Pro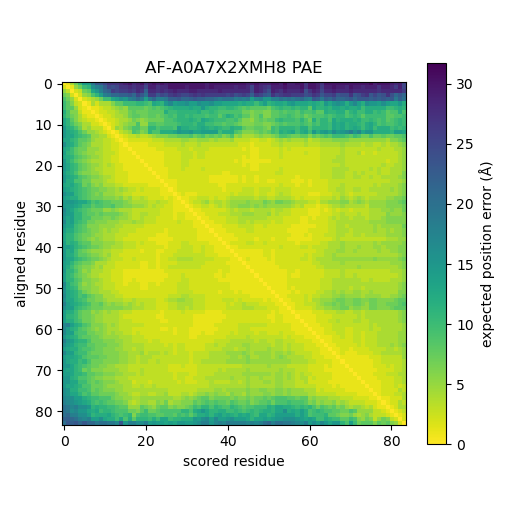tein AF-A0A7X2XMH8-F1 (afdb_monomer)

Nearest PDB structures (foldseek):
  7ubu-assembly1_A  TM=7.940E-01  e=6.448E-02  Zea mays
  4ft4-assembly2_A  TM=8.269E-01  e=1.472E-01  Zea mays

Foldseek 3Di:
DPPPPDDDDDDDPDDDDPCLQDVQQDDQPPHQDDQWAAGNDDRPDPNSVVVCVVPRTDGPSGHDPDDPVVVVLVVCADVPGHND

Radius of gyration: 17.74 Å; Cα contacts (8 Å, |Δi|>4): 68; chains: 1; bounding box: 48×37×36 Å

Organism: Streptococcus pneumoniae (NCBI:txid1313)

Secondary structure (DSSP, 8-state):
------PPPPPPS----HHHHHTTSPP-SSS---SEE--SSS--SHHHHHHTTT-SSEES-------HHHHHHHTTPPTTS---

Mean predicted aligned error: 5.91 Å

Solvent-accessible surface area (backbone atoms only — not comparable to full-atom values): 5645 Å² total; per-residue (Å²): 129,90,79,76,74,83,78,77,77,82,79,72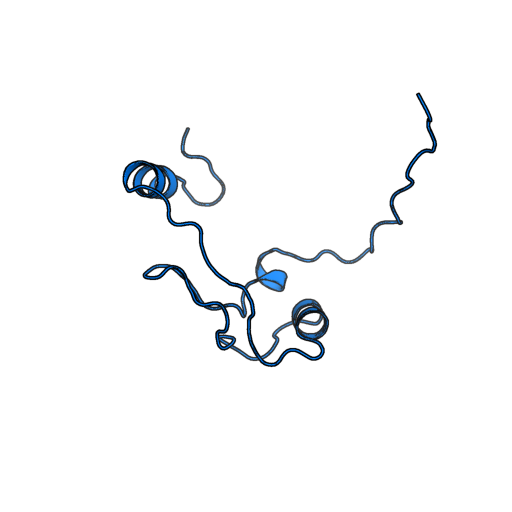,94,70,90,79,52,70,64,62,71,51,66,45,50,65,85,53,90,89,49,47,61,42,64,69,38,68,51,72,51,75,72,87,46,73,62,35,49,59,75,38,60,96,44,91,54,42,68,67,57,54,57,82,91,68,53,72,71,55,51,58,51,57,72,56,41,50,91,99,60,59,74,122

pLDDT: mean 91.76, std 9.2, range [48.53, 97.5]

Structure (mmCIF, N/CA/C/O backbone):
data_AF-A0A7X2XMH8-F1
#
_entry.id   AF-A0A7X2XMH8-F1
#
loop_
_atom_site.group_PDB
_atom_site.id
_atom_site.type_symbol
_atom_site.label_atom_id
_atom_site.label_alt_id
_atom_site.label_comp_id
_atom_site.label_asym_id
_atom_site.label_entity_id
_atom_site.label_seq_id
_atom_site.pdbx_PDB_ins_code
_atom_site.Cartn_x
_atom_site.Cartn_y
_atom_site.Cartn_z
_atom_site.occupancy
_atom_site.B_iso_or_equiv
_atom_site.auth_seq_id
_atom_site.auth_comp_id
_atom_site.auth_asym_id
_atom_site.auth_atom_id
_atom_site.pdbx_PDB_model_num
ATOM 1 N N . THR A 1 1 ? 36.545 -6.145 8.899 1.00 48.53 1 THR A N 1
ATOM 2 C CA . THR A 1 1 ? 35.147 -6.117 8.420 1.00 48.53 1 THR A CA 1
ATOM 3 C C . THR A 1 1 ? 35.151 -6.640 6.999 1.00 48.53 1 THR A C 1
ATOM 5 O O . THR A 1 1 ? 35.891 -6.102 6.189 1.00 48.53 1 THR A O 1
ATOM 8 N N . ARG A 1 2 ? 34.477 -7.765 6.717 1.00 51.72 2 ARG A N 1
ATOM 9 C CA . ARG A 1 2 ? 34.407 -8.328 5.355 1.00 51.72 2 ARG A CA 1
ATOM 10 C C . ARG A 1 2 ? 33.650 -7.338 4.466 1.00 51.72 2 ARG A C 1
ATOM 12 O O . ARG A 1 2 ? 32.439 -7.215 4.594 1.00 51.72 2 ARG A O 1
ATOM 19 N N . ASN A 1 3 ? 34.388 -6.607 3.633 1.00 62.19 3 ASN A N 1
ATOM 20 C CA . ASN A 1 3 ? 33.868 -5.842 2.501 1.00 62.19 3 ASN A CA 1
ATOM 21 C C . ASN A 1 3 ? 33.639 -6.810 1.336 1.00 62.19 3 ASN A C 1
ATOM 23 O O . ASN A 1 3 ? 34.251 -6.686 0.278 1.00 62.19 3 ASN A O 1
ATOM 27 N N . ASP A 1 4 ? 32.778 -7.798 1.543 1.00 68.19 4 ASP A N 1
ATOM 28 C CA . ASP A 1 4 ? 32.264 -8.604 0.446 1.00 68.19 4 ASP A CA 1
ATOM 29 C C . ASP A 1 4 ? 31.133 -7.747 -0.143 1.00 68.19 4 ASP A C 1
ATOM 31 O O . ASP A 1 4 ? 29.974 -7.875 0.246 1.00 68.19 4 ASP A O 1
ATOM 35 N N . GLY A 1 5 ? 31.518 -6.726 -0.919 1.00 77.75 5 GLY A N 1
ATOM 36 C CA . GLY A 1 5 ? 30.636 -5.661 -1.388 1.00 77.75 5 GLY A CA 1
ATOM 37 C C . GLY A 1 5 ? 29.430 -6.239 -2.115 1.00 77.75 5 GLY A C 1
ATOM 38 O O . GLY A 1 5 ? 29.573 -6.837 -3.176 1.00 77.75 5 GLY A O 1
ATOM 39 N N . PHE A 1 6 ? 28.247 -6.091 -1.524 1.00 84.56 6 PHE A N 1
ATOM 40 C CA . PHE A 1 6 ? 27.008 -6.449 -2.195 1.00 84.56 6 PHE A CA 1
ATOM 41 C C . PHE A 1 6 ? 26.764 -5.440 -3.318 1.00 84.56 6 PHE A C 1
ATOM 43 O O . PHE A 1 6 ? 26.494 -4.266 -3.055 1.00 84.56 6 PHE A O 1
ATOM 50 N N . GLU A 1 7 ? 26.884 -5.898 -4.560 1.00 87.00 7 GLU A N 1
ATOM 51 C CA . GLU A 1 7 ? 26.508 -5.119 -5.734 1.00 87.00 7 GLU A CA 1
ATOM 52 C C . GLU A 1 7 ? 25.022 -5.327 -6.021 1.00 87.00 7 GLU A C 1
ATOM 54 O O . GLU A 1 7 ? 24.547 -6.450 -6.206 1.00 87.00 7 GLU A O 1
ATOM 59 N N . TYR A 1 8 ? 24.277 -4.223 -6.031 1.00 87.31 8 TYR A N 1
ATOM 60 C CA . TYR A 1 8 ? 22.881 -4.233 -6.446 1.00 87.31 8 TYR A CA 1
ATOM 61 C C . TYR A 1 8 ? 22.789 -4.480 -7.959 1.00 87.31 8 TYR A C 1
ATOM 63 O O . TYR A 1 8 ? 23.666 -4.037 -8.703 1.00 87.31 8 TYR A O 1
ATOM 71 N N . PRO A 1 9 ? 21.725 -5.150 -8.433 1.00 90.75 9 PRO A N 1
ATOM 72 C CA . PRO A 1 9 ? 21.485 -5.290 -9.862 1.00 90.75 9 PRO A CA 1
ATOM 73 C C . PRO A 1 9 ? 21.270 -3.921 -10.516 1.00 90.75 9 PRO A C 1
ATOM 75 O O . PRO A 1 9 ? 20.823 -2.970 -9.868 1.00 90.75 9 PRO A O 1
ATOM 78 N N . GLU A 1 10 ? 21.536 -3.840 -11.820 1.00 90.69 10 GLU A N 1
ATOM 79 C CA . GLU A 1 10 ? 21.181 -2.655 -12.596 1.00 90.69 10 GLU A CA 1
ATOM 80 C C . GLU A 1 10 ? 19.676 -2.385 -12.514 1.00 90.69 10 GLU A C 1
ATOM 82 O O . GLU A 1 10 ? 18.844 -3.298 -12.556 1.00 90.69 10 GLU A O 1
ATOM 87 N N . ALA A 1 11 ? 19.330 -1.104 -12.386 1.00 87.25 11 ALA A N 1
ATOM 88 C CA . ALA A 1 11 ? 17.944 -0.684 -12.338 1.00 87.25 11 ALA A CA 1
ATOM 89 C C . ALA A 1 11 ? 17.241 -1.043 -13.651 1.00 87.25 11 ALA A C 1
ATOM 91 O O . ALA A 1 11 ? 17.738 -0.778 -14.747 1.00 87.25 11 ALA A O 1
ATOM 92 N N . LEU A 1 12 ? 16.042 -1.605 -13.533 1.00 81.75 12 LEU A N 1
ATOM 93 C CA . LEU A 1 12 ? 15.174 -1.795 -14.683 1.00 81.75 12 LEU A CA 1
ATOM 94 C C . LEU A 1 12 ? 14.780 -0.407 -15.212 1.00 81.75 12 LEU A C 1
ATOM 96 O O . LEU A 1 12 ? 14.307 0.432 -14.450 1.00 81.75 12 LEU A O 1
ATOM 100 N N . GLY A 1 13 ? 14.951 -0.157 -16.513 1.00 86.44 13 GLY A N 1
ATOM 101 C CA . GLY A 1 13 ? 14.645 1.138 -17.146 1.00 86.44 13 GLY A CA 1
ATOM 102 C C . GLY A 1 13 ? 13.154 1.512 -17.181 1.00 86.44 13 GLY A C 1
ATOM 103 O O . GLY A 1 13 ? 12.778 2.493 -17.817 1.00 86.44 13 GLY A O 1
ATOM 104 N N . THR A 1 14 ? 12.293 0.726 -16.535 1.00 88.38 14 THR A N 1
ATOM 105 C CA . THR A 1 14 ? 10.849 0.944 -16.454 1.00 88.38 14 THR A CA 1
ATOM 106 C C . THR A 1 14 ? 10.488 1.521 -15.091 1.00 88.38 14 THR A C 1
ATOM 108 O O . THR A 1 14 ? 10.817 0.945 -14.057 1.00 88.38 14 THR A O 1
ATOM 111 N N . ILE A 1 15 ? 9.764 2.638 -15.091 1.00 92.50 15 ILE A N 1
ATOM 112 C CA . ILE A 1 15 ? 9.249 3.267 -13.873 1.00 92.50 15 ILE A CA 1
ATOM 113 C C . ILE A 1 15 ? 7.880 2.665 -13.551 1.00 92.50 15 ILE A C 1
ATOM 115 O O . ILE A 1 15 ? 6.986 2.683 -14.395 1.00 92.50 15 ILE A O 1
ATOM 119 N N . ILE A 1 16 ? 7.713 2.164 -12.327 1.00 94.94 16 ILE A N 1
ATOM 120 C CA . ILE A 1 16 ? 6.427 1.712 -11.783 1.00 94.94 16 ILE A CA 1
ATOM 121 C C . ILE A 1 16 ? 5.972 2.721 -10.729 1.00 94.94 16 ILE A C 1
ATOM 123 O O . ILE A 1 16 ? 6.721 3.024 -9.801 1.00 94.94 16 ILE A O 1
ATOM 127 N N . THR A 1 17 ? 4.758 3.253 -10.873 1.00 96.19 17 THR A N 1
ATOM 128 C CA . THR A 1 17 ? 4.167 4.170 -9.887 1.00 96.19 17 THR A CA 1
ATOM 129 C C . THR A 1 17 ? 3.457 3.400 -8.775 1.00 96.19 17 THR A C 1
ATOM 131 O O . THR A 1 17 ? 3.094 2.234 -8.940 1.00 96.19 17 THR A O 1
ATOM 134 N N . THR A 1 18 ? 3.203 4.061 -7.644 1.00 95.88 18 THR A N 1
ATOM 135 C CA . THR A 1 18 ? 2.401 3.481 -6.557 1.00 95.88 18 THR A CA 1
ATOM 136 C C . THR A 1 18 ? 1.016 3.067 -7.045 1.00 95.88 18 THR A C 1
ATOM 138 O O . THR A 1 18 ? 0.578 1.963 -6.748 1.00 95.88 18 THR A O 1
ATOM 141 N N . GLU A 1 19 ? 0.359 3.902 -7.854 1.00 95.88 19 GLU A N 1
ATOM 142 C CA . GLU A 1 19 ? -0.939 3.583 -8.460 1.00 95.88 19 GLU A CA 1
ATOM 143 C C . GLU A 1 19 ? -0.871 2.277 -9.261 1.00 95.88 19 GLU A C 1
ATOM 145 O O . GLU A 1 19 ? -1.657 1.363 -9.020 1.00 95.88 19 GLU A O 1
ATOM 150 N N . MET A 1 20 ? 0.133 2.126 -10.131 1.00 97.00 20 MET A N 1
ATOM 151 C CA . MET A 1 20 ? 0.311 0.888 -10.890 1.00 97.00 20 MET A CA 1
ATOM 152 C C . MET A 1 20 ? 0.515 -0.333 -9.988 1.00 97.00 20 MET A C 1
ATOM 154 O O . MET A 1 20 ? 0.148 -1.436 -10.384 1.00 97.00 20 MET A O 1
ATOM 158 N N . ALA A 1 21 ? 1.095 -0.155 -8.801 1.00 96.06 21 ALA A N 1
ATOM 159 C CA . ALA A 1 21 ? 1.411 -1.248 -7.895 1.00 96.06 2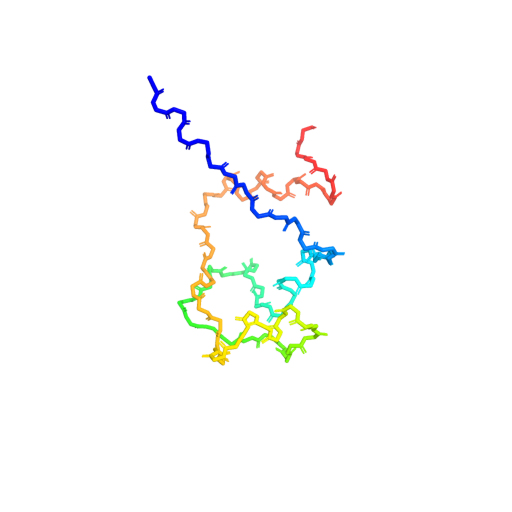1 ALA A CA 1
ATOM 160 C C . ALA A 1 21 ? 0.239 -1.699 -7.010 1.00 96.06 21 ALA A C 1
ATOM 162 O O . ALA A 1 21 ? 0.161 -2.890 -6.717 1.00 96.06 21 ALA A O 1
ATOM 163 N N . ILE A 1 22 ? -0.640 -0.786 -6.573 1.00 96.31 22 ILE A N 1
ATOM 164 C CA . ILE A 1 22 ? -1.625 -1.081 -5.510 1.00 96.31 22 ILE A CA 1
ATOM 165 C C . ILE A 1 22 ? -3.087 -0.787 -5.866 1.00 96.31 22 ILE A C 1
ATOM 167 O O . ILE A 1 22 ? -3.962 -1.076 -5.056 1.00 96.31 22 ILE A O 1
ATOM 171 N N . TYR A 1 23 ? -3.381 -0.214 -7.038 1.00 96.75 23 TYR A N 1
ATOM 172 C CA . TYR A 1 23 ? -4.739 0.250 -7.363 1.00 96.75 23 TYR A CA 1
ATOM 173 C C . TYR A 1 23 ? -5.803 -0.864 -7.413 1.00 96.75 23 TYR A C 1
ATOM 175 O O . TYR A 1 23 ? -6.966 -0.614 -7.113 1.00 96.75 23 TYR A O 1
ATOM 183 N N . ASP A 1 24 ? -5.437 -2.098 -7.768 1.00 96.81 24 ASP A N 1
ATOM 184 C CA . ASP A 1 24 ? -6.374 -3.226 -7.848 1.00 96.81 24 ASP A CA 1
ATOM 185 C C . ASP A 1 24 ? -6.596 -3.957 -6.507 1.00 96.81 24 ASP A C 1
ATOM 187 O O . ASP A 1 24 ? -7.340 -4.944 -6.459 1.00 96.81 24 ASP A O 1
ATOM 191 N N . LEU A 1 25 ? -6.000 -3.465 -5.414 1.00 96.81 25 LEU A N 1
ATOM 192 C CA . LEU A 1 25 ? -6.201 -3.976 -4.055 1.00 96.81 25 LEU A CA 1
ATOM 193 C C . LEU A 1 25 ? -7.454 -3.368 -3.390 1.00 96.81 25 LEU A C 1
ATOM 195 O O . LEU A 1 25 ? -7.809 -2.221 -3.668 1.00 96.81 25 LEU A O 1
ATOM 199 N N . PRO A 1 26 ? -8.124 -4.096 -2.478 1.00 96.00 26 PRO A N 1
ATOM 200 C CA . PRO A 1 26 ? -9.265 -3.565 -1.737 1.00 96.00 26 PRO A CA 1
ATOM 201 C C . PRO A 1 26 ? -8.869 -2.462 -0.752 1.00 96.00 26 PRO A C 1
ATOM 203 O O . PRO A 1 26 ? -7.797 -2.493 -0.140 1.00 96.00 26 PRO A O 1
ATOM 206 N N . THR A 1 27 ? -9.753 -1.474 -0.588 1.00 95.12 27 THR A N 1
ATOM 207 C CA . THR A 1 27 ? -9.557 -0.385 0.374 1.00 95.12 27 THR A CA 1
ATOM 208 C C . THR A 1 27 ? -9.881 -0.861 1.787 1.00 95.12 27 THR A C 1
ATOM 210 O O . THR A 1 27 ? -10.856 -1.571 2.009 1.00 95.12 27 THR A O 1
ATOM 213 N N . LEU A 1 28 ? -9.066 -0.449 2.759 1.00 95.06 28 LEU A N 1
ATOM 214 C CA . LEU A 1 28 ? -9.197 -0.840 4.169 1.00 95.06 28 LEU A CA 1
ATOM 215 C C . LEU A 1 28 ? -9.592 0.361 5.049 1.00 95.06 28 LEU A C 1
ATOM 217 O O . LEU A 1 28 ? -9.1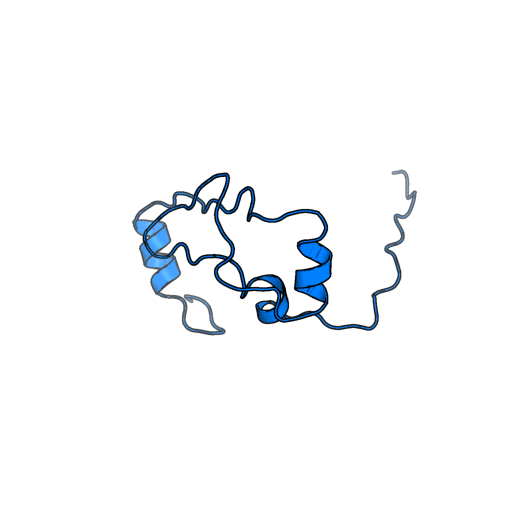23 0.520 6.168 1.00 95.06 28 LEU A O 1
ATOM 221 N N . GLU A 1 29 ? -10.426 1.270 4.535 1.00 90.38 29 GLU A N 1
ATOM 222 C CA . GLU A 1 29 ? -10.782 2.515 5.246 1.00 90.38 29 GLU A CA 1
ATOM 223 C C . GLU A 1 29 ? -11.598 2.272 6.525 1.00 90.38 29 GLU A C 1
ATOM 225 O O . GLU A 1 29 ? -11.547 3.066 7.463 1.00 90.38 29 GLU A O 1
ATOM 230 N N . LYS A 1 30 ? -12.385 1.190 6.552 1.00 89.62 30 LYS A N 1
ATOM 231 C CA . LYS A 1 30 ? -13.336 0.876 7.635 1.00 89.62 30 LYS A CA 1
ATOM 232 C C . LYS A 1 30 ? -13.040 -0.445 8.340 1.00 89.62 30 LYS A C 1
ATOM 234 O O . LYS A 1 30 ? -13.771 -0.828 9.249 1.00 89.62 30 LYS A O 1
ATOM 239 N N . GLU A 1 31 ? -11.987 -1.138 7.929 1.00 93.94 31 GLU A N 1
ATOM 240 C CA . GLU A 1 31 ? -11.626 -2.464 8.417 1.00 93.94 31 GLU A CA 1
ATOM 241 C C . GLU A 1 31 ? -10.112 -2.659 8.368 1.00 93.94 31 GLU A C 1
ATOM 243 O O . GLU A 1 31 ? -9.394 -1.855 7.790 1.00 93.94 31 GLU A O 1
ATOM 248 N N . LEU A 1 32 ? -9.606 -3.720 8.995 1.00 96.00 32 LEU A N 1
ATOM 249 C CA . LEU A 1 32 ? -8.174 -4.025 8.964 1.00 96.00 32 LEU A CA 1
ATOM 250 C C . LEU A 1 32 ? -7.795 -4.975 7.828 1.00 96.00 32 LEU A C 1
ATOM 252 O O . LEU A 1 32 ? -6.615 -5.252 7.679 1.00 96.00 32 LEU A O 1
ATOM 256 N N . GLY A 1 33 ? -8.756 -5.457 7.041 1.00 95.88 33 GLY A N 1
ATOM 257 C CA . GLY A 1 33 ? -8.534 -6.478 6.022 1.00 95.88 33 GLY A CA 1
ATOM 258 C C . GLY A 1 33 ? -8.427 -7.889 6.598 1.00 95.88 33 GLY A C 1
ATOM 259 O O . GLY A 1 33 ? -8.463 -8.104 7.813 1.00 95.88 33 GLY A O 1
ATOM 260 N N . GLU A 1 34 ? -8.302 -8.858 5.699 1.00 96.19 34 GLU A N 1
ATOM 261 C CA . GLU A 1 34 ? -8.252 -10.285 6.012 1.00 96.19 34 GLU A CA 1
ATOM 262 C C . GLU A 1 34 ? -7.010 -10.941 5.391 1.00 96.19 34 GLU A C 1
ATOM 264 O O . GLU A 1 34 ? -6.322 -10.368 4.544 1.00 96.19 34 GLU A O 1
ATOM 269 N N . ILE A 1 35 ? -6.699 -12.166 5.826 1.00 95.81 35 ILE A N 1
ATOM 270 C CA . ILE A 1 35 ? -5.567 -12.934 5.278 1.00 95.81 35 ILE A CA 1
ATOM 271 C C . ILE A 1 35 ? -5.780 -13.233 3.791 1.00 95.81 35 ILE A C 1
ATOM 273 O O . ILE A 1 35 ? -4.806 -13.273 3.045 1.00 95.81 35 ILE A O 1
ATOM 277 N N . GLU A 1 36 ? -7.028 -13.420 3.367 1.00 97.50 36 GLU A N 1
ATOM 278 C CA . GLU A 1 36 ? -7.412 -13.681 1.986 1.00 97.50 36 GLU A CA 1
ATOM 279 C C . GLU A 1 36 ? -8.564 -12.751 1.601 1.00 97.50 36 GLU A C 1
ATOM 281 O O . GLU A 1 36 ? -9.592 -12.725 2.268 1.00 97.50 36 GLU A O 1
ATOM 286 N N . MET A 1 37 ? -8.392 -11.974 0.534 1.00 97.50 37 MET A N 1
ATOM 287 C CA . MET A 1 37 ? -9.405 -11.053 0.018 1.00 97.50 37 MET A CA 1
ATOM 288 C C . MET A 1 37 ? -9.491 -11.149 -1.505 1.00 97.50 37 MET A C 1
ATOM 290 O O . MET A 1 37 ? -8.551 -11.561 -2.185 1.00 97.50 37 MET A O 1
ATOM 294 N N . SER A 1 38 ? -10.619 -10.729 -2.069 1.00 97.25 38 SER A N 1
ATOM 295 C CA . SER A 1 38 ? -10.742 -10.580 -3.522 1.00 97.25 38 SER A CA 1
ATOM 296 C C . SER A 1 38 ? -10.082 -9.282 -3.996 1.00 97.25 38 SER A C 1
ATOM 298 O O . SER A 1 38 ? -10.135 -8.264 -3.307 1.00 97.25 38 SER A O 1
ATOM 300 N N . TYR A 1 39 ? -9.490 -9.307 -5.191 1.00 97.25 39 TYR A N 1
ATOM 301 C CA . TYR A 1 39 ? -9.104 -8.080 -5.894 1.00 97.25 39 TYR A CA 1
ATOM 302 C C . TYR A 1 39 ? -10.354 -7.255 -6.226 1.00 97.25 39 TYR A C 1
ATOM 304 O O . TYR A 1 39 ? -11.409 -7.823 -6.512 1.00 97.25 39 TYR A O 1
ATOM 312 N N . VAL A 1 40 ? -10.242 -5.922 -6.238 1.00 96.44 40 VAL A N 1
ATOM 313 C CA . VAL A 1 40 ? -11.383 -5.052 -6.600 1.00 96.44 40 VAL A CA 1
ATOM 314 C C . VAL A 1 40 ? -11.608 -4.969 -8.105 1.00 96.44 40 VAL A C 1
ATOM 316 O O . VAL A 1 40 ? -12.677 -4.559 -8.554 1.00 96.44 40 VAL A O 1
ATOM 319 N N . SER A 1 41 ? -10.602 -5.345 -8.895 1.00 95.94 41 SER A N 1
ATOM 320 C CA . SER A 1 41 ? -10.681 -5.361 -10.350 1.00 95.94 41 SER A CA 1
ATOM 321 C C . SER A 1 41 ? -9.723 -6.380 -10.973 1.00 95.94 41 SER A C 1
ATOM 323 O O . SER A 1 41 ? -8.847 -6.956 -10.317 1.00 95.94 41 SER A O 1
ATOM 325 N N . GLU A 1 42 ? -9.899 -6.611 -12.270 1.00 96.25 42 GLU A N 1
ATOM 326 C CA . GLU A 1 42 ? -8.912 -7.309 -13.092 1.00 96.25 42 GLU A CA 1
ATOM 327 C C . GLU A 1 42 ? -7.605 -6.501 -13.196 1.00 96.25 42 GLU A C 1
ATOM 329 O O . GLU A 1 42 ? -7.634 -5.276 -13.055 1.00 96.25 42 GLU A O 1
ATOM 334 N N . PRO A 1 43 ? -6.455 -7.149 -13.467 1.00 96.75 43 PRO A N 1
ATOM 335 C CA . PRO A 1 43 ? -5.183 -6.446 -13.591 1.00 96.75 43 PRO A CA 1
ATOM 336 C C . PRO A 1 43 ? -5.248 -5.361 -14.677 1.00 96.75 43 PRO A C 1
ATOM 338 O O . PRO A 1 43 ? -5.580 -5.642 -15.830 1.00 96.75 43 PRO A O 1
ATOM 341 N N . GLN A 1 44 ? -4.870 -4.134 -14.334 1.00 96.75 44 GLN A N 1
ATOM 342 C CA . GLN A 1 44 ? -4.956 -2.959 -15.206 1.00 96.75 44 GLN A CA 1
ATOM 343 C C . GLN A 1 44 ? -3.641 -2.632 -15.923 1.00 96.75 44 GLN A C 1
ATOM 345 O O . GLN A 1 44 ? -3.633 -1.906 -16.915 1.00 96.75 44 GLN A O 1
ATOM 350 N N . ASN A 1 45 ? -2.518 -3.175 -15.455 1.00 96.38 45 ASN A N 1
ATOM 351 C CA . ASN A 1 45 ? -1.202 -2.955 -16.050 1.00 96.38 45 ASN A CA 1
ATOM 352 C C . ASN A 1 45 ? -0.322 -4.215 -15.971 1.00 96.38 45 ASN A C 1
ATOM 354 O O . ASN A 1 45 ? -0.658 -5.203 -15.314 1.00 96.38 45 ASN A O 1
ATOM 358 N N . ASP A 1 46 ? 0.815 -4.192 -16.667 1.00 96.12 46 ASP A N 1
ATOM 359 C CA . ASP A 1 46 ? 1.707 -5.354 -16.752 1.00 96.12 46 ASP A CA 1
ATOM 360 C C . ASP A 1 46 ? 2.387 -5.691 -15.422 1.00 96.12 46 ASP A C 1
ATOM 362 O O . ASP A 1 46 ? 2.666 -6.863 -15.160 1.00 96.12 46 ASP A O 1
ATOM 366 N N . TYR A 1 47 ? 2.581 -4.699 -14.549 1.00 96.06 47 TYR A N 1
ATOM 367 C CA . TYR A 1 47 ? 3.098 -4.929 -13.205 1.00 96.06 47 TYR A CA 1
ATOM 368 C C . TYR A 1 47 ? 2.106 -5.746 -12.366 1.00 96.06 47 TYR A C 1
ATOM 370 O O . TYR A 1 47 ? 2.484 -6.784 -11.826 1.00 96.06 47 TYR A O 1
ATOM 378 N N . GLN A 1 48 ? 0.825 -5.370 -12.337 1.00 97.44 48 GLN A N 1
ATOM 379 C CA . GLN A 1 48 ? -0.2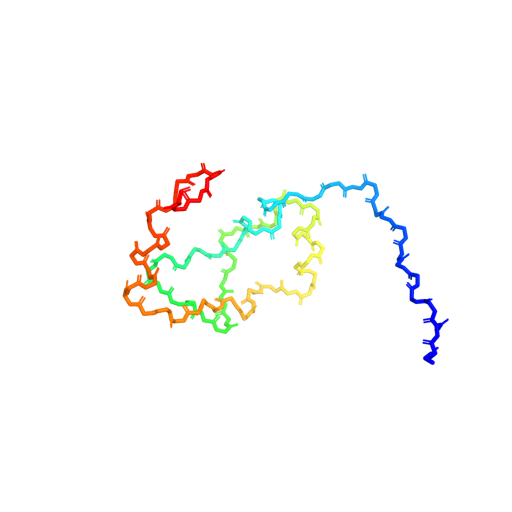24 -6.131 -11.643 1.00 97.44 48 GLN A CA 1
ATOM 380 C C . GLN A 1 48 ? -0.367 -7.544 -12.207 1.00 97.44 48 GLN A C 1
ATOM 382 O O . GLN A 1 48 ? -0.405 -8.503 -11.440 1.00 97.44 48 GLN A O 1
ATOM 387 N N . LYS A 1 49 ? -0.364 -7.714 -13.539 1.00 97.12 49 LYS A N 1
ATOM 388 C CA . LYS A 1 49 ? -0.394 -9.053 -14.164 1.00 97.12 49 LYS A CA 1
ATOM 389 C C . LYS A 1 49 ? 0.776 -9.920 -13.697 1.00 97.12 49 LYS A C 1
ATOM 391 O O . LYS A 1 49 ? 0.600 -11.113 -13.448 1.00 97.12 49 LYS A O 1
ATOM 396 N N . LEU A 1 50 ? 1.969 -9.331 -13.591 1.00 96.31 50 LEU A N 1
ATOM 397 C CA . LEU A 1 50 ? 3.169 -10.030 -13.147 1.00 96.31 50 LEU A CA 1
ATOM 398 C C . LEU A 1 50 ? 3.100 -10.387 -11.657 1.00 96.31 50 LEU A C 1
ATOM 400 O O . LEU A 1 50 ? 3.380 -11.532 -11.307 1.00 96.31 50 LEU A O 1
ATOM 404 N N . MET A 1 51 ? 2.712 -9.443 -10.796 1.00 95.81 51 MET A N 1
ATOM 405 C CA . MET A 1 51 ? 2.622 -9.658 -9.345 1.00 95.81 51 MET A CA 1
ATOM 406 C C . MET A 1 51 ? 1.499 -10.633 -8.968 1.00 95.81 51 MET A C 1
ATOM 408 O O . MET A 1 51 ? 1.641 -11.403 -8.023 1.00 95.81 51 MET A O 1
ATOM 412 N N . ARG A 1 52 ? 0.413 -10.672 -9.749 1.00 96.69 52 ARG A N 1
ATOM 413 C CA . ARG A 1 52 ? -0.716 -11.604 -9.578 1.00 96.69 52 ARG A CA 1
ATOM 414 C C . ARG A 1 52 ? -0.475 -12.977 -10.193 1.00 96.69 52 ARG A C 1
ATOM 416 O O . ARG A 1 52 ? -1.349 -13.841 -10.167 1.00 96.69 52 ARG A O 1
ATOM 423 N N . LYS A 1 53 ? 0.695 -13.220 -10.784 1.00 97.00 53 LYS A N 1
ATOM 424 C CA . LYS A 1 53 ? 0.976 -14.484 -11.463 1.00 97.00 53 LYS A CA 1
ATOM 425 C C . LYS A 1 53 ? 0.810 -15.653 -10.491 1.00 97.00 53 LYS A C 1
ATOM 427 O O . LYS A 1 53 ? 1.550 -15.772 -9.522 1.00 97.00 53 LYS A O 1
ATOM 432 N N . ARG A 1 54 ? -0.116 -16.562 -10.824 1.00 96.00 54 ARG A N 1
ATOM 433 C CA . ARG A 1 54 ? -0.494 -17.732 -10.005 1.00 96.00 54 ARG A CA 1
ATOM 434 C C . ARG A 1 54 ? -1.170 -17.375 -8.670 1.00 96.00 54 ARG A C 1
ATOM 436 O O . ARG A 1 54 ? -1.223 -18.231 -7.795 1.00 96.00 54 ARG A O 1
ATOM 443 N N . SER A 1 55 ? -1.712 -16.164 -8.536 1.00 95.25 55 SER A N 1
ATOM 444 C CA . SER A 1 55 ? -2.550 -15.757 -7.408 1.00 95.25 55 SER A CA 1
ATOM 445 C C . SER A 1 55 ? -3.864 -15.168 -7.910 1.00 95.25 55 SER A C 1
ATOM 447 O O . SER A 1 55 ? -3.880 -14.162 -8.615 1.00 95.25 55 SER A O 1
ATOM 449 N N . ASN A 1 56 ? -4.977 -15.792 -7.530 1.00 94.62 56 ASN A N 1
ATOM 450 C CA . ASN A 1 56 ? -6.317 -15.310 -7.883 1.00 94.62 56 ASN A CA 1
ATOM 451 C C . ASN A 1 56 ? -6.932 -14.429 -6.784 1.00 94.62 56 ASN A C 1
ATOM 453 O O . ASN A 1 56 ? -7.988 -13.841 -6.991 1.00 94.62 56 ASN A O 1
ATOM 457 N N . VAL A 1 57 ? -6.268 -14.339 -5.631 1.00 97.00 57 VAL A N 1
ATOM 458 C CA . VAL A 1 57 ? -6.714 -13.617 -4.436 1.00 97.00 57 VAL A CA 1
ATOM 459 C C . VAL A 1 57 ? -5.582 -12.750 -3.893 1.00 97.00 57 VAL A C 1
ATOM 461 O O . VAL A 1 57 ? -4.401 -13.016 -4.139 1.00 97.00 57 VAL A O 1
ATOM 464 N N . VAL A 1 58 ? -5.950 -11.703 -3.167 1.00 97.19 58 VAL A N 1
ATOM 465 C CA . VAL A 1 58 ? -5.032 -10.869 -2.399 1.00 97.19 58 VAL A CA 1
ATOM 466 C C . VAL A 1 58 ? -4.733 -11.592 -1.093 1.00 97.19 58 VAL A C 1
ATOM 468 O O . VAL A 1 58 ? -5.653 -11.914 -0.344 1.00 97.19 58 VAL A O 1
ATOM 471 N N . LEU A 1 59 ? -3.454 -11.834 -0.812 1.00 96.69 59 LEU A N 1
ATOM 472 C CA . LEU A 1 59 ? -3.017 -12.473 0.427 1.00 96.69 59 LEU A CA 1
ATOM 473 C C . LEU A 1 59 ? -2.301 -11.474 1.333 1.00 96.69 59 LEU A C 1
ATOM 475 O O . LEU A 1 59 ? -1.489 -10.679 0.863 1.00 96.69 59 LEU A O 1
ATOM 479 N N . ASN A 1 60 ? -2.540 -11.583 2.638 1.00 95.88 60 ASN A N 1
ATOM 480 C CA . ASN A 1 60 ? -1.885 -10.800 3.691 1.00 95.88 60 ASN A CA 1
ATOM 481 C C . ASN A 1 60 ? -2.073 -9.276 3.577 1.00 95.88 60 ASN A C 1
ATOM 483 O O . ASN A 1 60 ? -1.219 -8.514 4.031 1.00 95.88 60 ASN A O 1
ATOM 487 N N . HIS A 1 61 ? -3.187 -8.816 3.005 1.00 96.62 61 HIS A N 1
ATOM 488 C CA . HIS A 1 61 ? -3.522 -7.390 2.955 1.00 96.62 61 HIS A CA 1
ATOM 489 C C . HIS A 1 61 ? -4.232 -6.971 4.238 1.00 96.62 61 HIS A C 1
ATOM 491 O O . HIS A 1 61 ? -5.433 -6.717 4.264 1.00 96.62 61 HIS A O 1
ATOM 497 N N . VAL A 1 62 ? -3.458 -6.973 5.325 1.00 96.50 62 VAL A N 1
ATOM 498 C CA . VAL A 1 62 ? -3.929 -6.669 6.676 1.00 96.50 62 VAL A CA 1
ATOM 499 C C . VAL A 1 62 ? -3.231 -5.412 7.191 1.00 96.50 62 VAL A C 1
ATOM 501 O O . VAL A 1 62 ? -2.008 -5.376 7.336 1.00 96.50 62 VAL A O 1
ATOM 504 N N . ALA A 1 63 ? -4.008 -4.373 7.484 1.00 94.94 63 ALA A N 1
ATOM 505 C CA . ALA A 1 63 ? -3.529 -3.113 8.029 1.00 94.94 63 ALA A CA 1
ATOM 506 C C . ALA A 1 63 ? -3.130 -3.238 9.508 1.00 94.94 63 ALA A C 1
ATOM 508 O O . ALA A 1 63 ? -3.665 -4.038 10.281 1.00 94.94 63 ALA A O 1
ATOM 509 N N . ALA A 1 64 ? -2.203 -2.385 9.938 1.00 94.50 64 ALA A N 1
ATOM 510 C CA . ALA A 1 64 ? -1.820 -2.307 11.339 1.00 94.50 64 ALA A CA 1
ATOM 511 C C . ALA A 1 64 ? -2.944 -1.687 12.187 1.00 94.50 64 ALA A C 1
ATOM 513 O O . ALA A 1 64 ? -3.477 -0.620 11.877 1.00 94.50 64 ALA A O 1
ATOM 514 N N . LYS A 1 65 ? -3.263 -2.323 13.320 1.00 95.00 65 LYS A N 1
ATOM 515 C CA . LYS A 1 65 ? -4.222 -1.787 14.294 1.00 95.00 65 LYS A CA 1
ATOM 516 C C . LYS A 1 65 ? -3.595 -0.641 15.093 1.00 95.00 65 LYS A C 1
ATOM 518 O O . LYS A 1 65 ? -2.997 -0.853 16.148 1.00 95.00 65 LYS A O 1
ATOM 523 N N . HIS A 1 66 ? -3.723 0.576 14.581 1.00 93.31 66 HIS A N 1
ATOM 524 C CA . HIS A 1 66 ? -3.238 1.785 15.242 1.00 93.31 66 HIS A CA 1
ATOM 525 C C . HIS A 1 66 ? -4.158 2.242 16.386 1.00 93.31 66 HIS A C 1
ATOM 527 O O . HIS A 1 66 ? -5.352 1.951 16.405 1.00 93.31 66 HIS A O 1
ATOM 533 N N . SER A 1 67 ? -3.597 2.968 17.359 1.00 96.31 67 SER A N 1
ATOM 534 C CA . SER A 1 67 ? -4.388 3.626 18.406 1.00 96.31 67 SER A CA 1
ATOM 535 C C . SER A 1 67 ? -5.127 4.845 17.847 1.00 96.31 67 SER A C 1
ATOM 537 O O . SER A 1 67 ? -4.678 5.451 16.874 1.00 96.31 67 SER A O 1
ATOM 539 N N . GLU A 1 68 ? -6.216 5.262 18.497 1.00 95.31 68 GLU A N 1
ATOM 540 C CA . GLU A 1 68 ? -7.018 6.422 18.069 1.00 95.31 68 GLU A CA 1
ATOM 541 C C . GLU A 1 68 ? -6.180 7.692 17.892 1.00 95.31 68 GLU A C 1
ATOM 543 O O . GLU A 1 68 ? -6.352 8.423 16.922 1.00 95.31 68 GLU A O 1
ATOM 548 N N . LYS A 1 69 ? -5.211 7.921 18.788 1.00 96.00 69 LYS A N 1
ATOM 549 C CA . LYS A 1 69 ? -4.282 9.055 18.698 1.00 96.00 69 LYS A CA 1
ATOM 550 C C . LYS A 1 69 ? -3.424 9.018 17.427 1.00 96.00 69 LYS A C 1
ATOM 552 O O . LYS A 1 69 ? -3.132 10.063 16.852 1.00 96.00 69 LYS A O 1
ATOM 557 N N . VAL A 1 70 ? -2.968 7.837 17.009 1.00 94.56 70 VAL A N 1
ATOM 558 C CA . VAL A 1 70 ? -2.165 7.692 15.785 1.00 94.56 70 VAL A CA 1
ATOM 559 C C . VAL A 1 70 ? -3.050 7.881 14.558 1.00 94.56 70 VAL A C 1
ATOM 561 O O . VAL A 1 70 ? -2.666 8.627 13.665 1.00 94.56 70 VAL A O 1
ATOM 564 N N . ILE A 1 71 ? -4.251 7.293 14.554 1.00 92.94 71 ILE A N 1
ATOM 565 C CA . ILE A 1 71 ? -5.237 7.468 13.477 1.00 92.94 71 ILE A CA 1
ATOM 566 C C . ILE A 1 71 ? -5.565 8.954 13.292 1.00 92.94 71 ILE A C 1
ATOM 568 O O . ILE A 1 71 ? -5.481 9.465 12.178 1.00 92.94 71 ILE A O 1
ATOM 572 N N . SER A 1 72 ? -5.860 9.674 14.381 1.00 94.31 72 SER A N 1
ATOM 573 C CA . SER A 1 72 ? -6.171 11.104 14.310 1.00 94.31 72 SER A CA 1
ATOM 574 C C . SER A 1 72 ? -4.987 11.944 13.842 1.00 94.31 72 SER A C 1
ATOM 576 O O . SER A 1 72 ? -5.193 12.932 13.153 1.00 94.31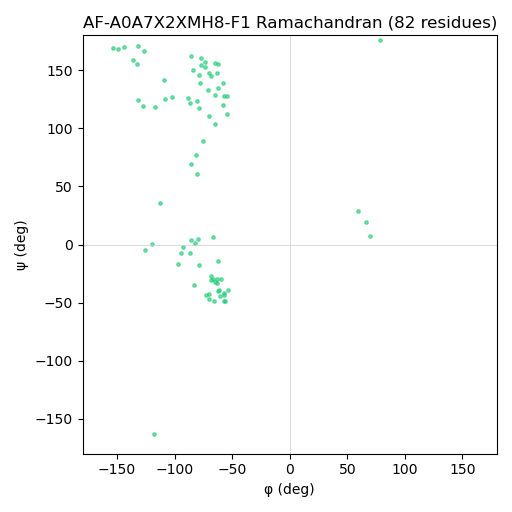 72 SER A O 1
ATOM 578 N N . THR A 1 73 ? -3.753 11.544 14.160 1.00 94.44 73 THR A N 1
ATOM 579 C CA . THR A 1 73 ? -2.549 12.230 13.666 1.00 94.44 73 THR A CA 1
ATOM 580 C C . THR A 1 73 ? -2.345 11.999 12.167 1.00 94.44 73 THR A C 1
ATOM 582 O O . THR A 1 73 ? -2.033 12.943 11.450 1.00 94.44 73 THR A O 1
ATOM 585 N N . ILE A 1 74 ? -2.543 10.768 11.679 1.00 92.06 74 ILE A N 1
ATOM 586 C CA . ILE A 1 74 ? -2.434 10.437 10.248 1.00 92.06 74 ILE A CA 1
ATOM 587 C C . ILE A 1 74 ? -3.477 11.214 9.438 1.00 92.06 74 ILE A C 1
ATOM 589 O O . ILE A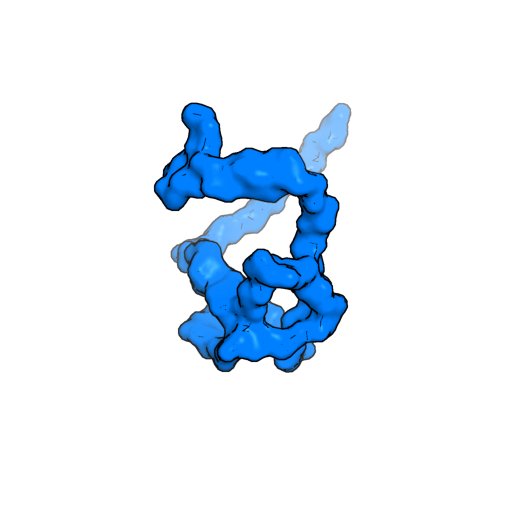 1 74 ? -3.151 11.748 8.384 1.00 92.06 74 ILE A O 1
ATOM 593 N N . ALA A 1 75 ? -4.699 11.351 9.961 1.00 92.75 75 ALA A N 1
ATOM 594 C CA . ALA A 1 75 ? -5.780 12.092 9.310 1.00 92.75 75 ALA A CA 1
ATOM 595 C C . ALA A 1 75 ? -5.494 13.596 9.106 1.00 92.75 75 ALA A C 1
ATOM 597 O O . ALA A 1 75 ? -6.212 14.251 8.357 1.00 92.75 75 ALA A O 1
ATOM 598 N N . LEU A 1 76 ? -4.467 14.156 9.760 1.00 94.94 76 LEU A N 1
ATOM 599 C CA . LEU A 1 76 ? -4.048 15.552 9.581 1.00 94.94 76 LEU A CA 1
ATOM 600 C C . LEU A 1 76 ? -3.056 15.748 8.424 1.00 94.94 76 LEU A C 1
ATOM 602 O O . LEU A 1 76 ? -2.703 16.888 8.132 1.00 94.94 76 LEU A O 1
ATOM 606 N N . VAL A 1 77 ? -2.564 14.674 7.798 1.00 93.88 77 VAL A N 1
ATOM 607 C CA . VAL A 1 77 ? -1.596 14.756 6.696 1.00 93.88 77 VAL A CA 1
ATOM 608 C C . VAL A 1 77 ? -2.329 15.127 5.398 1.00 93.88 77 VAL A C 1
ATOM 610 O O . VAL A 1 77 ? -3.169 14.346 4.953 1.00 93.88 77 VAL A O 1
ATOM 613 N N . PRO A 1 78 ? -2.031 16.280 4.770 1.00 93.19 78 PRO A N 1
ATOM 614 C CA . PRO A 1 78 ? -2.595 16.630 3.472 1.00 93.19 78 PRO A CA 1
ATOM 615 C C . PRO A 1 78 ? -1.896 15.867 2.340 1.00 93.19 78 PRO A C 1
ATOM 617 O O . PRO A 1 78 ? -0.753 15.419 2.482 1.00 93.19 78 PRO A O 1
ATOM 620 N N . ASP A 1 79 ? -2.556 15.787 1.187 1.00 89.56 79 ASP A N 1
ATOM 621 C CA . ASP A 1 79 ? -2.000 15.153 -0.009 1.00 89.56 79 ASP A CA 1
ATOM 622 C C . ASP A 1 79 ? -0.640 15.756 -0.389 1.00 89.56 79 ASP A C 1
ATOM 624 O O . ASP A 1 79 ? -0.480 16.972 -0.518 1.00 89.56 79 ASP A O 1
ATOM 628 N N . GLY A 1 80 ? 0.361 14.889 -0.559 1.00 88.00 80 GLY A N 1
ATOM 629 C CA . GLY A 1 80 ? 1.728 15.289 -0.904 1.00 88.00 80 GLY A CA 1
ATOM 630 C C . GLY A 1 80 ? 2.492 16.022 0.207 1.00 88.00 80 GLY A C 1
ATOM 631 O O . GLY A 1 80 ? 3.593 16.511 -0.047 1.00 88.00 80 GLY A O 1
ATOM 632 N N . GLY A 1 81 ? 1.939 16.107 1.420 1.00 87.94 81 GLY A N 1
ATOM 633 C CA . GLY A 1 81 ? 2.529 16.825 2.544 1.00 87.94 81 GLY A CA 1
ATOM 634 C C . GLY A 1 81 ? 2.867 15.942 3.741 1.00 87.94 81 GLY A C 1
ATOM 635 O O . GLY A 1 81 ? 2.977 14.719 3.669 1.00 87.94 81 GLY A O 1
ATOM 636 N N . ASN A 1 82 ? 3.059 16.599 4.877 1.00 86.69 82 ASN A N 1
ATOM 637 C CA . ASN A 1 82 ? 3.251 15.991 6.185 1.00 86.69 82 ASN A CA 1
ATOM 638 C C . ASN A 1 82 ? 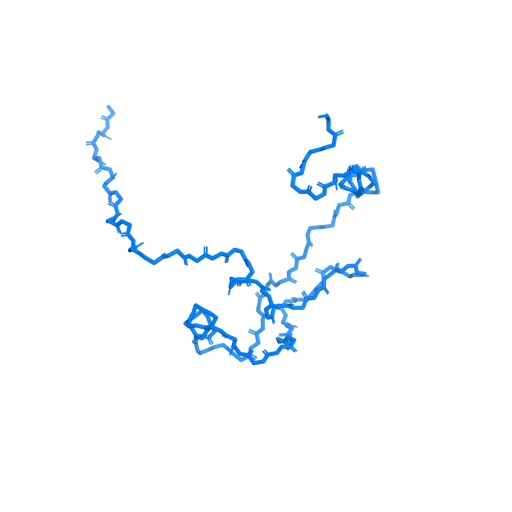2.313 16.698 7.186 1.00 86.69 82 ASN A C 1
ATOM 640 O O . ASN A 1 82 ? 1.696 17.712 6.870 1.00 86.69 82 ASN A O 1
ATOM 644 N N . TYR A 1 83 ? 2.197 16.178 8.406 1.00 77.75 83 TYR A N 1
ATOM 645 C CA . TYR A 1 83 ? 1.362 16.810 9.435 1.00 77.75 83 TYR A CA 1
ATOM 646 C C . TYR A 1 83 ? 2.043 18.013 10.134 1.00 77.75 83 TYR A C 1
ATOM 648 O O . TYR A 1 83 ? 1.497 18.510 11.121 1.00 77.75 83 TYR A O 1
ATOM 656 N N . LYS A 1 84 ? 3.251 18.426 9.704 1.00 71.12 84 LYS 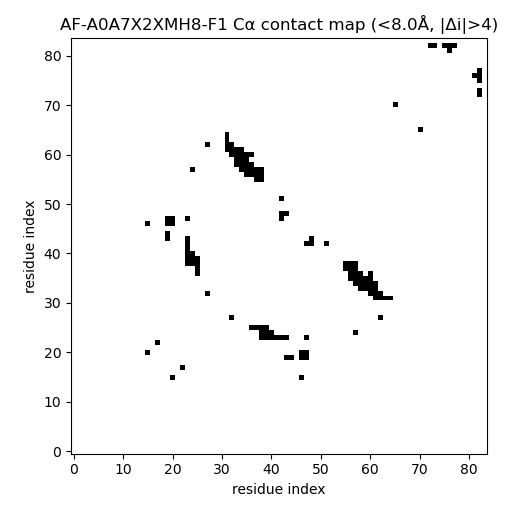A N 1
ATOM 657 C CA . LYS A 1 84 ? 4.113 19.411 10.387 1.00 71.12 84 LYS A CA 1
ATOM 658 C C . LYS A 1 84 ? 4.495 20.601 9.518 1.00 71.12 84 LYS A C 1
ATOM 660 O O . LYS A 1 84 ? 5.212 20.380 8.522 1.00 71.12 84 LYS A O 1
#

Sequence (84 aa):
TRNDGFEYPEALGTIITTEMAIYDLPTLEKELGEIEMSYVSEPQNDYQKLMRKRSNVVLNHVAAKHSEKVISTIALVPDGGNYK